Protein AF-A0ABD1ATC0-F1 (afdb_monomer)

Solvent-accessible surface area (backbone atoms only — not comparable to full-atom values): 6043 Å² total; per-residue (Å²): 57,42,29,44,78,81,60,47,74,64,57,34,48,49,56,44,53,55,50,51,61,48,35,73,78,39,76,89,62,85,71,67,52,65,43,65,41,78,88,55,76,70,47,37,23,30,31,89,44,76,73,50,38,70,49,72,60,46,34,25,44,65,42,92,65,52,48,76,47,32,22,38,87,87,78,63,46,80,48,56,77,76,33,74,18,27,37,32,42,34,45,83,80,82,44,73,49,76,44,98,41,62,24,21,40,48,127

Nearest PDB structures (foldseek):
  3g7s-assembly1_A  TM=8.043E-01  e=7.999E-04  Archaeoglobus fulgidus DSM 4304
  3ier-assembly1_A  TM=6.721E-01  e=1.995E-04  Photinus pyralis
  3g7s-assembly1_B  TM=7.369E-01  e=1.199E-03  Archaeoglobus fulgidus DSM 4304
  4gxr-assembly1_A  TM=7.838E-01  e=1.427E-03  Rhodopseudomonas palustris CGA009
  4fuq-assembly3_C  TM=7.772E-01  e=3.601E-03  Rhodopseudomonas palustris CGA009

Mean predicted aligned error: 6.6 Å

Secondary structure (DSSP, 8-state):
-EE-TTS-HHHHHHHHHHHHHHHHH-TT-----EEE-GGGTT-EEE--SHHHHT-TTEEEEEPTT-EEEEE-TTT-PBP-TT--EEEEEE-SSS-EEEEEEEEEE--

InterPro domains:
  IPR000873 AMP-dependent synthetase/ligase domain [PF00501] (17-93)

Structure (mmCIF, N/CA/C/O backbone):
data_AF-A0ABD1ATC0-F1
#
_entry.id   AF-A0ABD1ATC0-F1
#
loop_
_atom_site.group_PDB
_atom_site.id
_atom_site.type_symbol
_atom_site.label_atom_id
_atom_site.label_alt_id
_atom_site.label_comp_id
_atom_site.label_asym_id
_atom_site.label_entity_id
_atom_site.label_seq_id
_atom_site.pdbx_PDB_ins_code
_atom_site.Cartn_x
_atom_site.Cartn_y
_atom_site.Cartn_z
_atom_site.occupancy
_atom_site.B_iso_or_equiv
_atom_site.auth_seq_id
_atom_site.auth_comp_id
_atom_site.auth_asym_id
_atom_site.auth_atom_id
_atom_site.pdbx_PDB_model_num
ATOM 1 N N . MET A 1 1 ? -8.301 0.887 -2.651 1.00 74.75 1 MET A N 1
ATOM 2 C CA . MET A 1 1 ? -6.849 0.853 -2.340 1.00 74.75 1 MET A CA 1
ATOM 3 C C . MET A 1 1 ? -6.481 1.732 -1.138 1.00 74.75 1 MET A C 1
ATOM 5 O O . MET A 1 1 ? -7.219 2.663 -0.815 1.00 74.75 1 MET A O 1
ATOM 9 N N . LEU A 1 2 ? -5.349 1.457 -0.473 1.00 74.00 2 LEU A N 1
ATOM 10 C CA . LEU A 1 2 ? -4.815 2.294 0.618 1.00 74.00 2 LEU A CA 1
ATOM 11 C C . LEU A 1 2 ? -4.005 3.479 0.065 1.00 74.00 2 LEU A C 1
ATOM 13 O O . LEU A 1 2 ? -3.173 3.305 -0.827 1.00 74.00 2 LEU A O 1
ATOM 17 N N . TYR A 1 3 ? -4.226 4.681 0.597 1.00 77.75 3 TYR A N 1
ATOM 18 C CA . TYR A 1 3 ? -3.547 5.912 0.176 1.00 77.75 3 TYR A CA 1
ATOM 19 C C . TYR A 1 3 ? -2.986 6.678 1.378 1.00 77.75 3 TYR A C 1
ATOM 21 O O . TYR A 1 3 ? -3.665 6.803 2.399 1.00 77.75 3 TYR A O 1
ATOM 29 N N . ASP A 1 4 ? -1.778 7.227 1.241 1.00 73.75 4 ASP A N 1
ATOM 30 C CA . ASP A 1 4 ? -1.140 8.080 2.251 1.00 73.75 4 ASP A CA 1
ATOM 31 C C . ASP A 1 4 ? -1.342 9.573 1.907 1.00 73.75 4 ASP A C 1
ATOM 33 O O . ASP A 1 4 ? -0.663 10.101 1.022 1.00 73.75 4 ASP A O 1
ATOM 37 N N . PRO A 1 5 ? -2.248 10.290 2.602 1.00 68.69 5 PRO A N 1
ATOM 38 C CA . PRO A 1 5 ? -2.491 11.717 2.390 1.00 68.69 5 PRO A CA 1
ATOM 39 C C . PRO A 1 5 ? -1.310 12.617 2.783 1.00 68.69 5 PRO A C 1
ATOM 41 O O . PRO A 1 5 ? -1.300 13.787 2.410 1.00 68.69 5 PRO A O 1
ATOM 44 N N . GLY A 1 6 ? -0.327 12.109 3.535 1.00 64.12 6 GLY A N 1
ATOM 45 C CA . 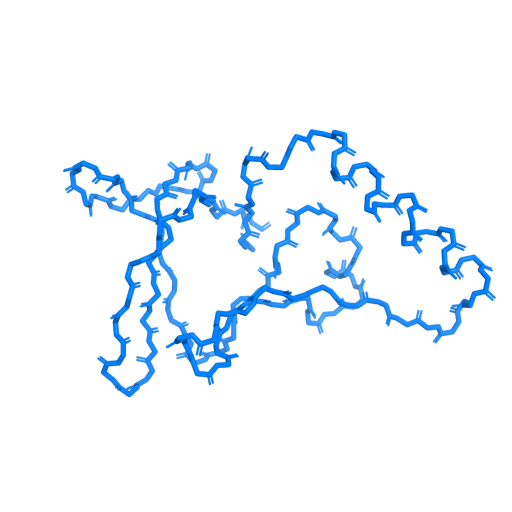GLY A 1 6 ? 0.893 12.833 3.890 1.00 64.12 6 GLY A CA 1
ATOM 46 C C . GLY A 1 6 ? 1.904 12.927 2.746 1.00 64.12 6 GLY A C 1
ATOM 47 O O . GLY A 1 6 ? 2.765 13.810 2.765 1.00 64.12 6 GLY A O 1
ATOM 48 N N . LYS A 1 7 ? 1.790 12.077 1.714 1.00 64.56 7 LYS A N 1
ATOM 49 C CA . LYS A 1 7 ? 2.574 12.232 0.486 1.00 64.56 7 LYS A CA 1
ATOM 50 C C . LYS A 1 7 ? 1.983 13.371 -0.341 1.00 64.56 7 LYS A C 1
ATOM 52 O O . LYS A 1 7 ? 0.934 13.238 -0.966 1.00 64.56 7 LYS A O 1
ATOM 57 N N . ASN A 1 8 ? 2.656 14.520 -0.305 1.00 60.19 8 ASN A N 1
ATOM 58 C CA . ASN A 1 8 ? 2.281 15.687 -1.099 1.00 60.19 8 ASN A CA 1
ATOM 59 C C . ASN A 1 8 ? 2.317 15.377 -2.615 1.00 60.19 8 ASN A C 1
ATOM 61 O O . ASN A 1 8 ? 2.913 14.395 -3.066 1.00 60.19 8 ASN A O 1
ATOM 65 N N . SER A 1 9 ? 1.696 16.246 -3.416 1.00 63.22 9 SER A N 1
ATOM 66 C CA . SER A 1 9 ? 1.648 16.099 -4.877 1.00 63.22 9 SER A CA 1
ATOM 67 C C . SER A 1 9 ? 3.036 16.010 -5.522 1.00 63.22 9 SER A C 1
ATOM 69 O O . SER A 1 9 ? 3.179 15.351 -6.545 1.00 63.22 9 SER A O 1
ATOM 71 N N . LEU A 1 10 ? 4.065 16.608 -4.909 1.00 69.81 10 LEU A N 1
ATOM 72 C CA . LEU A 1 10 ? 5.458 16.548 -5.364 1.00 69.81 10 LEU A CA 1
ATOM 73 C C . LEU A 1 10 ? 6.070 15.147 -5.219 1.00 69.81 10 LEU A C 1
ATOM 75 O O . LEU A 1 10 ? 6.685 14.667 -6.165 1.00 69.81 10 LEU A O 1
ATOM 79 N N . TRP A 1 11 ? 5.868 14.464 -4.089 1.00 68.88 11 TRP A N 1
ATOM 80 C CA . TRP A 1 11 ? 6.353 13.095 -3.873 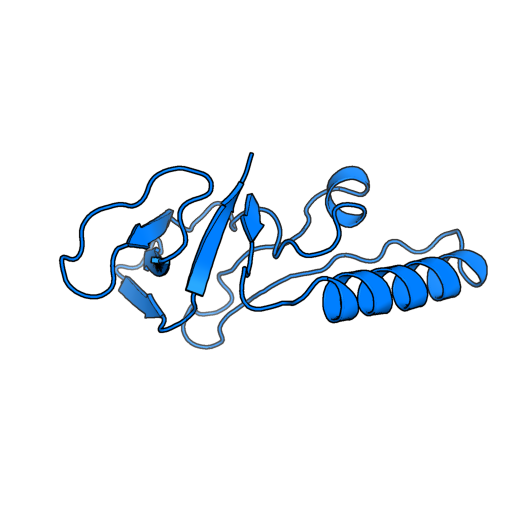1.00 68.88 11 TRP A CA 1
ATOM 81 C C . TRP A 1 11 ? 5.743 12.113 -4.869 1.00 68.88 11 TRP A C 1
ATOM 83 O O . TRP A 1 11 ? 6.454 11.300 -5.457 1.00 68.88 11 TRP A O 1
ATOM 93 N N . VAL A 1 12 ? 4.429 12.206 -5.086 1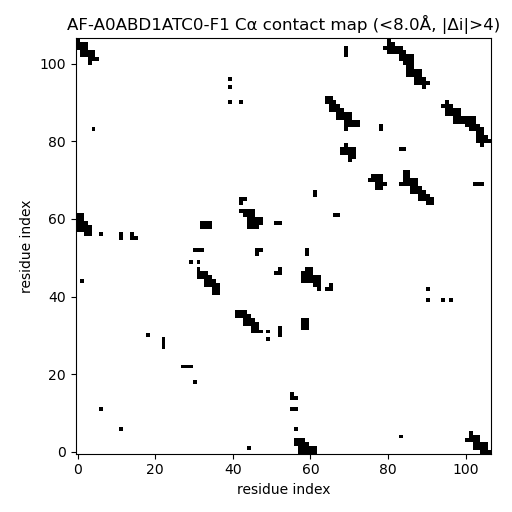.00 75.06 12 VAL A N 1
ATOM 94 C CA . VAL A 1 12 ? 3.724 11.353 -6.055 1.00 75.06 12 VAL A CA 1
ATOM 95 C C . VAL A 1 12 ? 4.234 11.619 -7.470 1.00 75.06 12 VAL A C 1
ATOM 97 O O . VAL A 1 12 ? 4.493 10.677 -8.218 1.00 75.06 12 VAL A O 1
ATOM 100 N N . ARG A 1 13 ? 4.437 12.895 -7.821 1.00 75.56 13 ARG A N 1
ATOM 101 C CA . ARG A 1 13 ? 4.952 13.301 -9.131 1.00 75.56 13 ARG A CA 1
ATOM 102 C C . ARG A 1 13 ? 6.373 12.794 -9.368 1.00 75.56 13 ARG A C 1
ATOM 104 O O . ARG A 1 13 ? 6.634 12.228 -10.419 1.00 75.56 13 ARG A O 1
ATOM 111 N N . HIS A 1 14 ? 7.244 12.897 -8.369 1.00 81.44 14 HIS A N 1
ATOM 112 C CA . HIS A 1 14 ? 8.612 12.399 -8.472 1.00 81.44 14 HIS A CA 1
ATOM 113 C C . HIS A 1 14 ? 8.664 10.871 -8.614 1.00 81.44 14 HIS A C 1
ATOM 115 O O . HIS A 1 14 ? 9.357 10.355 -9.486 1.00 81.44 14 HIS A O 1
ATOM 121 N N . CYS A 1 15 ? 7.882 10.127 -7.819 1.00 81.38 15 CYS A N 1
ATOM 122 C CA . CYS A 1 15 ? 7.780 8.672 -7.978 1.00 81.38 15 CYS A CA 1
ATOM 123 C C . CYS A 1 15 ? 7.272 8.283 -9.371 1.00 81.38 15 CYS A C 1
ATOM 125 O O . CYS A 1 15 ? 7.762 7.310 -9.946 1.00 81.38 15 CYS A O 1
ATOM 127 N N . LYS A 1 16 ? 6.316 9.040 -9.918 1.00 85.38 16 LYS A N 1
ATOM 128 C CA . LYS A 1 16 ? 5.826 8.843 -11.280 1.00 85.38 16 LYS A CA 1
ATOM 129 C C . LYS A 1 16 ? 6.940 9.053 -12.310 1.00 85.38 16 LYS A C 1
ATOM 131 O O . LYS A 1 16 ? 7.219 8.128 -13.062 1.00 85.38 16 LYS A O 1
ATOM 136 N N . GLU A 1 17 ? 7.605 10.206 -12.289 1.00 89.12 17 GLU A N 1
ATOM 137 C CA . GLU A 1 17 ? 8.684 10.559 -13.228 1.00 89.12 17 GLU A CA 1
ATOM 138 C C . GLU A 1 17 ? 9.817 9.522 -13.222 1.00 89.12 17 GLU A C 1
ATOM 140 O O . GLU A 1 17 ? 10.272 9.083 -14.276 1.00 89.12 17 GLU A O 1
ATOM 145 N N . VAL A 1 18 ? 10.233 9.068 -12.034 1.00 89.81 18 VAL A N 1
ATOM 146 C CA . VAL A 1 18 ? 11.266 8.030 -11.890 1.00 89.81 18 VAL A CA 1
ATOM 147 C C . VAL A 1 18 ? 10.802 6.687 -12.460 1.00 89.81 18 VAL A C 1
ATOM 149 O O . VAL A 1 18 ? 11.574 6.008 -13.136 1.00 89.81 18 VAL A O 1
ATOM 152 N N . THR A 1 19 ? 9.549 6.299 -12.207 1.00 88.56 19 THR A N 1
ATOM 153 C CA . THR A 1 19 ? 8.990 5.038 -12.721 1.00 88.56 19 THR A CA 1
ATOM 154 C C . THR A 1 19 ? 8.891 5.075 -14.244 1.00 88.56 19 THR A C 1
ATOM 156 O O . THR A 1 19 ? 9.346 4.148 -14.908 1.00 88.56 19 THR A O 1
ATOM 159 N N . GLU A 1 20 ? 8.332 6.148 -14.807 1.00 90.38 20 GLU A N 1
ATOM 160 C CA . GLU A 1 20 ? 8.174 6.316 -16.255 1.00 90.38 20 GLU A CA 1
ATOM 161 C C . GLU A 1 20 ? 9.535 6.328 -16.961 1.00 90.38 20 GLU A C 1
ATOM 163 O O . GLU A 1 20 ? 9.741 5.543 -17.885 1.00 90.38 20 GLU A O 1
ATOM 168 N N . GLY A 1 21 ? 10.512 7.089 -16.456 1.00 93.06 21 GLY A N 1
ATOM 169 C CA . GLY A 1 21 ? 11.861 7.119 -17.031 1.00 93.06 21 GLY A CA 1
ATOM 170 C C . GLY A 1 21 ? 12.611 5.780 -16.951 1.00 93.06 21 GLY A C 1
ATOM 171 O O . GLY A 1 21 ? 13.476 5.498 -17.783 1.00 93.06 21 GLY A O 1
ATOM 172 N N . PHE A 1 22 ? 12.297 4.925 -15.970 1.00 93.00 22 PHE A N 1
ATOM 173 C CA . PHE A 1 22 ? 12.837 3.563 -15.920 1.00 93.00 22 PHE A CA 1
ATOM 174 C C . PHE A 1 22 ? 12.177 2.656 -16.965 1.00 93.00 22 PHE A C 1
ATOM 176 O O . PHE A 1 22 ? 12.871 1.923 -17.669 1.00 93.00 22 PHE A O 1
ATOM 183 N N . LEU A 1 23 ? 10.850 2.720 -17.088 1.00 91.56 23 LEU A N 1
ATOM 184 C CA . LEU A 1 23 ? 10.090 1.921 -18.051 1.00 91.56 23 LEU A CA 1
ATOM 185 C C . LEU A 1 23 ? 10.400 2.305 -19.505 1.00 91.56 23 LEU A C 1
ATOM 187 O O . LEU A 1 23 ? 10.401 1.432 -20.366 1.00 91.56 23 LEU A O 1
ATOM 191 N N . GLU A 1 24 ? 10.743 3.567 -19.778 1.00 93.44 24 GLU A N 1
ATOM 192 C CA . GLU A 1 24 ? 11.244 4.001 -21.091 1.00 93.44 24 GLU A CA 1
ATOM 193 C C . GLU A 1 24 ? 12.534 3.274 -21.494 1.00 93.44 24 GLU A C 1
ATOM 195 O O . GLU A 1 24 ? 12.712 2.913 -22.656 1.00 93.44 24 GLU A O 1
ATOM 200 N N . LYS A 1 25 ? 13.434 3.026 -20.535 1.00 95.94 25 LYS A N 1
ATOM 201 C CA . LYS A 1 25 ? 14.693 2.301 -20.778 1.00 95.94 25 LYS A CA 1
ATOM 202 C C . LYS A 1 25 ? 14.500 0.787 -20.823 1.00 95.94 25 LYS A C 1
ATOM 204 O O . LYS A 1 25 ? 15.246 0.102 -21.518 1.00 95.94 25 LYS A O 1
ATOM 209 N N . TYR A 1 26 ? 13.520 0.271 -20.083 1.00 94.50 26 TYR A N 1
ATOM 210 C CA . TYR A 1 26 ? 13.261 -1.160 -19.928 1.00 94.50 26 TYR A CA 1
ATOM 211 C C . TYR A 1 26 ? 11.771 -1.478 -20.149 1.00 94.50 26 TYR A C 1
ATOM 213 O O . TYR A 1 26 ? 11.050 -1.771 -19.192 1.00 94.50 26 TYR A O 1
ATOM 221 N N . PRO A 1 27 ? 11.294 -1.462 -21.407 1.00 89.50 27 PRO A N 1
ATOM 222 C CA . PRO A 1 27 ? 9.862 -1.530 -21.721 1.00 89.50 27 PRO A CA 1
ATOM 223 C C . PRO A 1 27 ? 9.206 -2.882 -21.408 1.00 89.50 27 PRO A C 1
ATOM 225 O O . PRO A 1 27 ? 7.983 -2.978 -21.358 1.00 89.50 27 PRO A O 1
ATOM 228 N N . THR A 1 28 ? 9.997 -3.935 -21.195 1.00 92.75 28 THR A N 1
ATOM 229 C CA . THR A 1 28 ? 9.509 -5.280 -20.850 1.00 92.75 28 THR 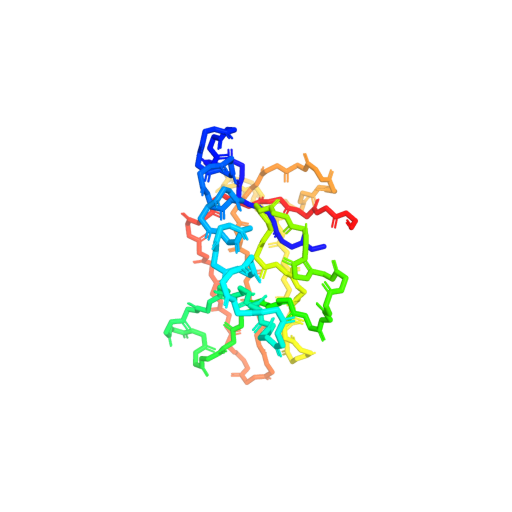A CA 1
ATOM 230 C C . THR A 1 28 ? 9.388 -5.513 -19.344 1.00 92.75 28 THR A C 1
ATOM 232 O O . THR A 1 28 ? 8.976 -6.593 -18.930 1.00 92.75 28 THR A O 1
ATOM 235 N N . VAL A 1 29 ? 9.794 -4.550 -18.511 1.00 91.75 29 VAL A N 1
ATOM 236 C CA . VAL A 1 29 ? 9.746 -4.671 -17.049 1.00 91.75 29 VAL A CA 1
ATOM 237 C C . VAL A 1 29 ? 8.423 -4.124 -16.522 1.00 91.75 29 VAL A C 1
ATOM 239 O O . VAL A 1 29 ? 7.897 -3.127 -17.010 1.00 91.75 29 VAL A O 1
ATOM 242 N N . HIS A 1 30 ? 7.908 -4.754 -15.470 1.00 87.62 30 HIS A N 1
ATOM 243 C CA . HIS A 1 30 ? 6.798 -4.232 -14.684 1.00 87.62 30 HIS A CA 1
ATOM 244 C C . HIS A 1 30 ? 7.294 -3.850 -13.292 1.00 87.62 30 HIS A C 1
ATOM 246 O O . HIS A 1 30 ? 7.994 -4.621 -12.638 1.00 87.62 30 HIS A O 1
ATOM 252 N N . ILE A 1 31 ? 6.934 -2.648 -12.845 1.00 88.06 31 ILE A N 1
ATOM 253 C CA . ILE A 1 31 ? 7.250 -2.151 -11.506 1.00 88.06 31 ILE A CA 1
ATOM 254 C C . ILE A 1 31 ? 5.976 -2.227 -10.675 1.00 88.06 31 ILE A C 1
ATOM 256 O O . ILE A 1 31 ? 4.969 -1.633 -11.055 1.00 88.06 31 ILE A O 1
ATOM 260 N N . PHE A 1 32 ? 6.047 -2.918 -9.539 1.00 86.62 32 PHE A N 1
ATOM 261 C CA . PHE A 1 32 ? 4.973 -3.016 -8.554 1.00 86.62 32 PHE A CA 1
ATOM 262 C C . PHE A 1 32 ? 5.431 -2.384 -7.242 1.00 86.62 32 PHE A C 1
ATOM 264 O O . PHE A 1 32 ? 6.544 -2.633 -6.778 1.00 86.62 32 PHE A O 1
ATOM 271 N N . GLN A 1 33 ? 4.579 -1.547 -6.654 1.00 83.75 33 GLN A N 1
ATOM 272 C CA . GLN A 1 33 ? 4.824 -0.958 -5.342 1.00 83.75 33 GLN A CA 1
ATOM 273 C C . GLN A 1 33 ? 4.037 -1.732 -4.293 1.00 83.75 33 GLN A C 1
ATOM 275 O O . GLN A 1 33 ? 2.894 -2.124 -4.527 1.00 83.75 33 GLN A O 1
ATOM 280 N N . GLY A 1 34 ? 4.656 -1.925 -3.134 1.00 84.44 34 GLY A N 1
ATOM 281 C CA . GLY A 1 34 ? 4.009 -2.513 -1.978 1.00 84.44 34 GLY A CA 1
ATOM 282 C C . GLY A 1 34 ? 4.432 -1.811 -0.700 1.00 84.44 34 GLY A C 1
ATOM 283 O O . GLY A 1 34 ? 5.556 -1.321 -0.578 1.00 84.44 34 GLY A O 1
ATOM 284 N N . TYR A 1 35 ? 3.509 -1.753 0.248 1.00 81.25 35 TYR A N 1
ATOM 285 C CA . TYR A 1 35 ? 3.740 -1.286 1.600 1.00 81.25 35 TYR A CA 1
ATOM 286 C C . TYR A 1 35 ? 3.491 -2.428 2.572 1.00 81.25 35 TYR A C 1
ATOM 288 O O . TYR A 1 35 ? 2.364 -2.894 2.724 1.00 81.25 35 TYR A O 1
ATOM 296 N N . VAL A 1 36 ? 4.549 -2.856 3.247 1.00 81.62 36 VAL A N 1
ATOM 297 C CA . VAL A 1 36 ? 4.522 -3.969 4.193 1.00 81.62 36 VAL A CA 1
ATOM 298 C C . VAL A 1 36 ? 5.179 -3.515 5.484 1.00 81.62 36 VAL A C 1
ATOM 300 O O . VAL A 1 36 ? 6.131 -2.732 5.469 1.00 81.62 36 VAL A O 1
ATOM 303 N N . LEU A 1 37 ? 4.664 -4.004 6.607 1.00 75.38 37 LEU A N 1
ATOM 304 C CA . LEU A 1 37 ? 5.215 -3.727 7.924 1.00 75.38 37 LEU A CA 1
ATOM 305 C C . LEU A 1 37 ? 5.919 -4.991 8.412 1.00 75.38 37 LEU A C 1
ATOM 307 O O . LEU A 1 37 ? 5.412 -6.104 8.268 1.00 75.38 37 LEU A O 1
ATOM 311 N N . THR A 1 38 ? 7.112 -4.844 8.979 1.00 76.50 38 THR A N 1
ATOM 312 C CA . THR A 1 38 ? 7.832 -6.002 9.524 1.00 76.50 38 THR A CA 1
ATOM 313 C C . THR A 1 38 ? 7.021 -6.644 10.639 1.00 76.50 38 THR A C 1
ATOM 315 O O . THR A 1 38 ? 6.958 -7.866 10.750 1.00 76.50 38 THR A O 1
ATOM 318 N N . GLU A 1 39 ? 6.319 -5.831 11.425 1.00 73.38 39 GLU A N 1
ATOM 319 C CA . GLU A 1 39 ? 5.564 -6.337 12.557 1.00 73.38 39 GLU A CA 1
ATOM 320 C C . GLU A 1 39 ? 4.287 -7.059 12.153 1.00 73.38 39 GLU A C 1
ATOM 322 O O . GLU A 1 39 ? 3.782 -7.810 12.978 1.00 73.38 39 GLU A O 1
ATOM 327 N N . SER A 1 40 ? 3.757 -6.858 10.941 1.00 66.81 40 SER A N 1
ATOM 328 C CA . SER A 1 40 ? 2.626 -7.630 10.398 1.00 66.81 40 SER A CA 1
ATOM 329 C C . SER A 1 40 ? 3.077 -8.929 9.725 1.00 66.81 40 SER A C 1
ATOM 331 O O . SER A 1 40 ? 2.300 -9.544 8.997 1.00 66.81 40 SER A O 1
ATOM 333 N N . ASN A 1 41 ? 4.321 -9.356 9.970 1.00 72.62 41 ASN A N 1
ATOM 334 C CA . ASN A 1 41 ? 4.862 -10.636 9.525 1.00 72.62 41 ASN A CA 1
ATOM 335 C C . ASN A 1 41 ? 4.804 -10.819 7.995 1.00 72.62 41 ASN A C 1
ATOM 337 O O . ASN A 1 41 ? 4.563 -11.920 7.504 1.00 72.62 41 ASN A O 1
ATOM 341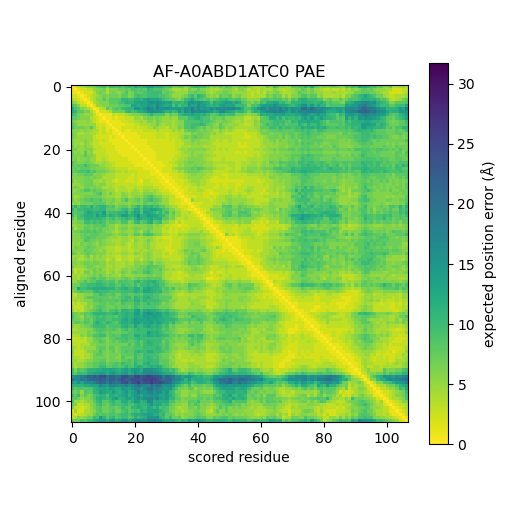 N N . GLY A 1 42 ? 5.001 -9.725 7.250 1.00 69.88 42 GLY A N 1
ATOM 342 C CA . GLY A 1 42 ? 4.921 -9.706 5.786 1.00 69.88 42 GLY A CA 1
ATOM 343 C C . GLY A 1 42 ? 3.562 -9.274 5.226 1.00 69.88 42 GLY A C 1
ATOM 344 O O . GLY A 1 42 ? 3.435 -9.104 4.018 1.00 69.88 42 GLY A O 1
ATOM 345 N N . GLY A 1 43 ? 2.558 -9.047 6.075 1.00 76.19 43 GLY A N 1
ATOM 346 C CA . GLY A 1 43 ? 1.251 -8.565 5.643 1.00 76.19 43 GLY A CA 1
ATOM 347 C C . GLY A 1 43 ? 1.251 -7.074 5.281 1.00 76.19 43 GLY A C 1
ATOM 348 O O . GLY A 1 43 ? 1.774 -6.247 6.031 1.00 76.19 43 GLY A O 1
ATOM 349 N N . GLY A 1 44 ? 0.617 -6.697 4.174 1.00 82.88 44 GLY A N 1
ATOM 350 C CA . GLY A 1 44 ? 0.550 -5.297 3.771 1.00 82.88 44 GLY A CA 1
ATOM 351 C C . GLY A 1 44 ? -0.421 -5.031 2.632 1.00 82.88 44 GLY A C 1
ATOM 352 O O . GLY A 1 44 ? -1.492 -5.632 2.559 1.00 82.88 44 GLY A O 1
ATOM 353 N N . ALA A 1 45 ? -0.045 -4.101 1.762 1.00 85.12 45 ALA A N 1
ATOM 354 C CA . ALA A 1 45 ? -0.734 -3.835 0.512 1.00 85.12 45 ALA A CA 1
ATOM 355 C C . ALA A 1 45 ? 0.254 -3.788 -0.655 1.00 85.12 45 ALA A C 1
ATOM 357 O O . ALA A 1 45 ? 1.402 -3.382 -0.469 1.00 85.12 45 ALA A O 1
ATOM 358 N N . SER A 1 46 ? -0.185 -4.200 -1.839 1.00 85.69 46 SER A N 1
ATOM 359 C CA . SER A 1 46 ? 0.601 -4.191 -3.071 1.00 85.69 46 SER A CA 1
ATOM 360 C C . SER A 1 46 ? -0.256 -3.894 -4.292 1.00 85.69 46 SER A C 1
ATOM 362 O O . SER A 1 46 ? -1.469 -4.091 -4.293 1.00 85.69 46 SER A O 1
ATOM 364 N N . ALA A 1 47 ? 0.371 -3.384 -5.349 1.00 86.19 47 ALA A N 1
ATOM 365 C CA . ALA A 1 47 ? -0.225 -3.440 -6.676 1.00 86.19 47 ALA A CA 1
ATOM 366 C C . ALA A 1 47 ? -0.188 -4.891 -7.182 1.00 86.19 47 ALA A C 1
ATOM 368 O O . ALA A 1 47 ? 0.893 -5.474 -7.258 1.00 86.19 47 ALA A O 1
ATOM 369 N N . ASP A 1 48 ? -1.345 -5.437 -7.560 1.00 83.81 48 ASP A N 1
ATOM 370 C CA . ASP A 1 48 ? -1.480 -6.846 -7.966 1.00 83.81 48 ASP A CA 1
ATOM 371 C C . ASP A 1 48 ? -1.641 -7.015 -9.492 1.00 83.81 48 ASP A C 1
ATOM 373 O O . ASP A 1 48 ? -1.633 -8.129 -10.011 1.00 83.81 48 ASP A O 1
ATOM 377 N N . SER A 1 49 ? -1.765 -5.906 -10.229 1.00 85.25 49 SER A N 1
ATOM 378 C CA . SER A 1 49 ? -1.911 -5.869 -11.688 1.00 85.25 49 SER A CA 1
ATOM 379 C C . SER A 1 49 ? -1.092 -4.736 -12.310 1.00 85.25 49 SER A C 1
ATOM 381 O O . SER A 1 49 ? -0.705 -3.782 -11.628 1.00 85.25 49 SER A O 1
ATOM 383 N N . VAL A 1 50 ? -0.809 -4.831 -13.613 1.00 84.06 50 VAL A N 1
ATOM 384 C CA . VAL A 1 50 ? -0.107 -3.766 -14.352 1.00 84.06 50 VAL A CA 1
ATOM 385 C C . VAL A 1 50 ? -0.953 -2.492 -14.384 1.00 84.06 50 VAL A C 1
ATOM 387 O O . VAL A 1 50 ? -0.408 -1.391 -14.307 1.00 84.06 50 VAL A O 1
ATOM 390 N N . GLU A 1 51 ? -2.282 -2.610 -14.457 1.00 84.69 51 GLU A N 1
ATOM 391 C CA . GLU A 1 51 ? -3.178 -1.462 -14.326 1.00 84.69 51 GLU A CA 1
ATOM 392 C C . GLU A 1 51 ? -3.068 -0.791 -12.952 1.00 84.69 51 GLU A C 1
ATOM 394 O O . GLU A 1 51 ? -2.956 0.436 -12.882 1.00 84.69 51 GLU A O 1
ATOM 399 N N . ASP A 1 52 ? -3.044 -1.567 -11.866 1.00 81.12 52 ASP A N 1
ATOM 400 C CA . ASP A 1 52 ? -2.896 -1.028 -10.509 1.00 81.12 52 ASP A CA 1
ATOM 401 C C . ASP A 1 52 ? -1.521 -0.405 -10.288 1.00 81.12 52 ASP A C 1
ATOM 403 O O . ASP A 1 52 ? -1.398 0.607 -9.599 1.00 81.12 52 ASP A O 1
ATOM 407 N N . SER A 1 53 ? -0.483 -0.955 -10.918 1.00 81.19 53 SER A N 1
ATOM 408 C CA . SER A 1 53 ? 0.883 -0.452 -10.789 1.00 81.19 53 SER A CA 1
ATOM 409 C C . SER A 1 53 ? 1.075 0.947 -11.394 1.00 81.19 53 SER A C 1
ATOM 411 O O . SER A 1 53 ? 1.993 1.677 -11.015 1.00 81.19 53 SER A O 1
ATOM 413 N N . ARG A 1 54 ? 0.157 1.369 -12.276 1.00 83.12 54 ARG A N 1
ATOM 414 C CA . ARG A 1 54 ? 0.103 2.722 -12.857 1.00 83.12 54 ARG A CA 1
ATOM 415 C C . ARG A 1 54 ? -0.665 3.727 -11.996 1.00 83.12 54 ARG A C 1
ATOM 417 O O . ARG A 1 54 ? -0.733 4.908 -12.341 1.00 83.12 54 ARG A O 1
ATOM 424 N N . ARG A 1 55 ? -1.247 3.298 -10.873 1.00 81.81 55 ARG A N 1
ATOM 425 C CA . ARG A 1 55 ? -1.920 4.183 -9.917 1.00 81.81 55 ARG A CA 1
ATOM 426 C C . ARG A 1 55 ? -0.881 4.738 -8.943 1.00 81.81 55 ARG A C 1
ATOM 428 O O . ARG A 1 55 ? -0.553 4.141 -7.925 1.00 81.81 55 ARG A O 1
ATOM 435 N N . TYR A 1 56 ? -0.320 5.895 -9.273 1.00 81.56 56 TYR A N 1
ATOM 436 C CA . TYR A 1 56 ? 0.724 6.509 -8.452 1.00 81.56 56 TYR A CA 1
ATOM 437 C C . TYR A 1 56 ? 0.172 7.069 -7.135 1.00 81.56 56 TYR A C 1
ATOM 439 O O . TYR A 1 56 ? -0.895 7.678 -7.097 1.00 81.56 56 TYR A O 1
ATOM 447 N N . GLY A 1 57 ? 0.939 6.905 -6.054 1.00 77.06 57 GLY A N 1
ATOM 448 C CA . GLY A 1 57 ? 0.604 7.443 -4.730 1.00 77.06 57 GLY A CA 1
ATOM 449 C C . GLY A 1 57 ? -0.247 6.521 -3.854 1.00 77.06 57 GLY A C 1
ATOM 450 O O . GLY A 1 57 ? -0.467 6.841 -2.688 1.00 77.06 57 GLY A O 1
ATOM 451 N N . THR A 1 58 ? -0.678 5.364 -4.361 1.00 79.25 58 THR A N 1
ATOM 452 C CA . THR A 1 58 ? -1.324 4.327 -3.548 1.00 79.25 58 THR A CA 1
ATOM 453 C C . THR A 1 58 ? -0.333 3.250 -3.096 1.00 79.25 58 THR A C 1
ATOM 455 O O . THR A 1 58 ? 0.644 2.954 -3.775 1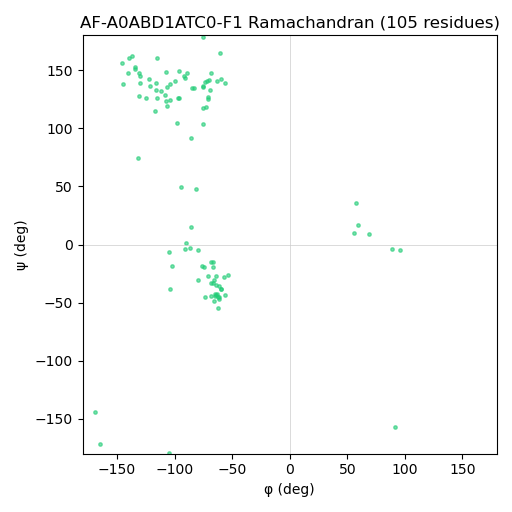.00 79.25 58 THR A O 1
ATOM 458 N N . ALA A 1 59 ? -0.596 2.666 -1.926 1.00 79.50 59 ALA A N 1
ATOM 459 C CA . ALA A 1 59 ? 0.059 1.455 -1.439 1.00 79.50 59 ALA A CA 1
ATOM 460 C C . ALA A 1 59 ? -0.519 0.165 -2.057 1.00 79.50 59 ALA A C 1
ATOM 462 O O . ALA A 1 59 ? -0.000 -0.912 -1.789 1.00 79.50 59 ALA A O 1
ATOM 463 N N . GLY A 1 60 ? -1.582 0.268 -2.862 1.00 84.12 60 GLY A N 1
ATOM 464 C CA . GLY A 1 60 ? -2.219 -0.851 -3.546 1.00 84.12 60 GLY A CA 1
ATOM 465 C C . GLY A 1 60 ? -3.363 -1.507 -2.769 1.00 84.12 60 GLY A C 1
ATOM 466 O O . GLY A 1 60 ? -4.028 -0.886 -1.922 1.00 84.12 60 GLY A O 1
ATOM 467 N N . THR A 1 61 ? -3.622 -2.760 -3.125 1.00 85.81 61 THR A N 1
ATOM 468 C CA . THR A 1 61 ? -4.658 -3.635 -2.576 1.00 85.81 61 THR A CA 1
ATOM 469 C C . THR A 1 61 ? -4.097 -4.430 -1.409 1.00 85.81 61 THR A C 1
ATOM 471 O O . THR A 1 61 ? -2.927 -4.789 -1.384 1.00 85.81 61 THR A O 1
ATOM 474 N N . LEU A 1 62 ? -4.926 -4.653 -0.397 1.00 84.81 62 LEU A N 1
ATOM 475 C CA . LEU A 1 62 ? -4.534 -5.368 0.807 1.00 84.81 62 LEU A CA 1
ATOM 476 C C . LEU A 1 62 ? -4.318 -6.862 0.506 1.00 84.81 62 LEU A C 1
ATOM 478 O O . LEU A 1 62 ? -5.108 -7.452 -0.227 1.00 84.81 62 LEU A O 1
ATOM 482 N N . THR A 1 63 ? -3.304 -7.484 1.112 1.00 82.38 63 THR A N 1
ATOM 483 C CA . THR A 1 63 ? -3.109 -8.940 1.028 1.00 82.38 63 THR A CA 1
ATOM 484 C C . THR A 1 63 ? -4.368 -9.679 1.508 1.00 82.38 63 THR A C 1
ATOM 486 O O . THR A 1 63 ? -4.953 -9.286 2.516 1.00 82.38 63 THR A O 1
ATOM 489 N N . ALA A 1 64 ? -4.761 -10.755 0.812 1.00 76.19 64 ALA A N 1
ATOM 490 C CA . ALA A 1 64 ? -6.049 -11.450 0.983 1.00 76.19 64 ALA A CA 1
ATOM 491 C C . ALA A 1 64 ? -6.378 -11.892 2.425 1.00 76.19 64 ALA A C 1
ATOM 493 O O . ALA A 1 64 ? -7.545 -11.981 2.795 1.00 76.19 64 ALA A O 1
ATOM 494 N N . ASP A 1 65 ? -5.351 -12.121 3.240 1.00 80.38 65 ASP A N 1
ATOM 495 C CA . ASP A 1 65 ? -5.469 -12.602 4.617 1.00 80.38 65 ASP A CA 1
ATOM 496 C C . ASP A 1 65 ? -5.584 -11.481 5.664 1.00 80.38 65 ASP A C 1
ATOM 498 O O . ASP A 1 65 ? -5.638 -11.741 6.869 1.00 80.38 65 ASP A O 1
ATOM 502 N N . LEU A 1 66 ? -5.591 -10.220 5.235 1.00 81.44 66 LEU A N 1
ATOM 503 C CA . LEU A 1 66 ? -5.670 -9.074 6.127 1.00 81.44 66 LEU A CA 1
ATOM 504 C C . LEU A 1 66 ? -7.040 -8.402 6.068 1.00 81.44 66 LEU A C 1
ATOM 506 O O . LEU A 1 66 ? -7.682 -8.293 5.030 1.00 81.44 66 LEU A O 1
ATOM 510 N N . GLU A 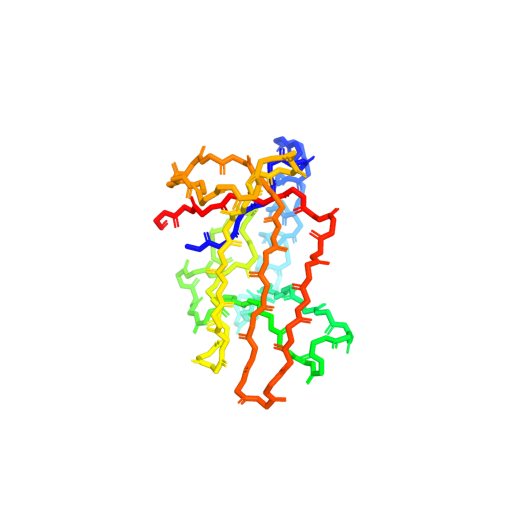1 67 ? -7.443 -7.844 7.201 1.00 86.31 67 GLU A N 1
ATOM 511 C CA . GLU A 1 67 ? -8.491 -6.839 7.296 1.00 86.31 67 GLU A CA 1
ATOM 512 C C . GLU A 1 67 ? -7.839 -5.494 7.631 1.00 86.31 67 GLU A C 1
ATOM 514 O O . GLU A 1 67 ? -7.091 -5.378 8.608 1.00 86.31 67 GLU A O 1
ATOM 519 N N . ALA A 1 68 ? -8.156 -4.458 6.854 1.00 84.81 68 ALA A N 1
ATOM 520 C CA . ALA A 1 68 ? -7.739 -3.091 7.136 1.00 84.81 68 ALA A CA 1
ATOM 521 C C . ALA A 1 68 ? -8.949 -2.202 7.401 1.00 84.81 68 ALA A C 1
ATOM 523 O O . ALA A 1 68 ? -9.952 -2.270 6.690 1.00 84.81 68 ALA A O 1
ATOM 524 N N . ARG A 1 69 ? -8.846 -1.319 8.396 1.00 87.69 69 ARG A N 1
ATOM 525 C CA . ARG A 1 69 ? -9.784 -0.200 8.559 1.00 87.69 69 ARG A CA 1
ATOM 526 C C . ARG A 1 69 ? -9.032 1.081 8.848 1.00 87.69 69 ARG A C 1
ATOM 528 O O . ARG A 1 69 ? -7.956 1.071 9.441 1.00 87.69 69 ARG A O 1
ATOM 535 N N . ILE A 1 70 ? -9.644 2.192 8.471 1.00 89.06 70 ILE A N 1
ATOM 536 C CA . ILE A 1 70 ? -9.192 3.518 8.868 1.00 89.06 70 ILE A CA 1
ATOM 537 C C . ILE A 1 70 ? -10.012 3.932 10.086 1.00 89.06 70 ILE A C 1
ATOM 539 O O . ILE A 1 70 ? -11.243 3.875 10.056 1.00 89.06 70 ILE A O 1
ATOM 543 N N . VAL A 1 71 ? -9.337 4.300 11.172 1.00 89.88 71 VAL A N 1
ATOM 544 C CA . VAL A 1 71 ? -9.979 4.694 12.432 1.00 89.88 71 VAL A CA 1
ATOM 545 C C . VAL A 1 71 ? -9.570 6.100 12.840 1.00 89.88 71 VAL A C 1
ATOM 547 O O . VAL A 1 71 ? -8.415 6.499 12.679 1.00 89.88 71 VAL A O 1
ATOM 550 N N . ASP A 1 72 ? -10.504 6.860 13.402 1.00 89.44 72 ASP A N 1
ATOM 551 C CA . ASP A 1 72 ? -10.176 8.135 14.024 1.00 89.44 72 ASP A CA 1
ATOM 552 C C . ASP A 1 72 ? -9.243 7.923 15.226 1.00 89.44 72 ASP A C 1
ATOM 554 O O . ASP A 1 72 ? -9.387 6.987 16.017 1.00 89.44 72 ASP A O 1
ATOM 558 N N . SER A 1 73 ? -8.276 8.824 15.369 1.00 81.06 73 SER A N 1
ATOM 559 C CA . SER A 1 73 ? -7.199 8.689 16.351 1.00 81.06 73 SER A CA 1
ATOM 560 C C . SER A 1 73 ? -7.654 8.878 17.790 1.00 81.06 73 SER A C 1
ATOM 562 O O . SER A 1 73 ? -7.004 8.340 18.687 1.00 81.06 73 SER A O 1
ATOM 564 N N . ASN A 1 74 ? -8.721 9.652 17.990 1.00 85.06 74 ASN A N 1
ATOM 565 C CA . ASN A 1 74 ? -9.168 10.115 19.300 1.00 85.06 74 ASN A CA 1
ATOM 566 C C . ASN A 1 74 ? -10.399 9.335 19.772 1.00 85.06 74 ASN A C 1
ATOM 568 O O . ASN A 1 74 ? -10.518 8.999 20.944 1.00 85.06 74 ASN A O 1
ATOM 572 N N . THR A 1 75 ? -11.305 9.026 18.848 1.00 88.06 75 THR A N 1
ATOM 573 C CA . THR A 1 75 ? -12.596 8.385 19.121 1.00 88.06 75 THR A CA 1
ATOM 574 C C . THR A 1 75 ? -12.612 6.898 18.782 1.00 88.06 75 THR A C 1
ATOM 576 O O . THR A 1 75 ? -13.504 6.184 19.232 1.00 88.06 75 THR A O 1
ATOM 579 N N . GLY A 1 76 ? -11.666 6.414 17.967 1.00 84.62 76 GLY A N 1
ATOM 580 C CA . GLY A 1 76 ? -11.643 5.029 17.489 1.00 84.62 76 GLY A CA 1
ATOM 581 C C . GLY A 1 76 ? -12.773 4.671 16.516 1.00 84.62 76 GLY A C 1
ATOM 582 O O . GLY A 1 76 ? -12.933 3.495 16.192 1.00 84.62 76 GLY A O 1
ATOM 583 N N . ARG A 1 77 ? -13.559 5.653 16.050 1.00 90.94 77 ARG A N 1
ATOM 584 C CA . ARG A 1 77 ? -14.641 5.441 15.078 1.00 90.94 77 ARG A CA 1
ATOM 585 C C . ARG A 1 77 ? -14.085 5.070 13.708 1.00 90.94 77 ARG A C 1
ATOM 587 O O . ARG A 1 77 ? -13.020 5.547 13.324 1.00 90.94 77 ARG A O 1
ATOM 594 N N . PHE A 1 78 ? -14.820 4.247 12.963 1.00 89.06 78 PHE A N 1
ATOM 595 C CA . PHE A 1 78 ? -14.466 3.927 11.581 1.00 89.06 78 PHE A CA 1
ATOM 596 C C . PHE A 1 78 ? -14.662 5.146 10.681 1.00 89.06 78 PHE A C 1
ATOM 598 O O . PHE A 1 78 ? -15.698 5.808 10.739 1.00 89.06 78 PHE A O 1
ATOM 605 N N . MET A 1 79 ? -13.654 5.419 9.860 1.00 90.12 79 MET A N 1
ATOM 606 C CA . MET A 1 79 ? -13.659 6.500 8.883 1.00 90.12 79 MET A CA 1
ATOM 607 C C . MET A 1 79 ? -14.235 6.003 7.554 1.00 90.12 79 MET A C 1
ATOM 609 O O . MET A 1 79 ? -14.073 4.836 7.190 1.00 90.12 79 MET A O 1
ATOM 613 N N . GLY A 1 80 ? -14.905 6.897 6.826 1.00 86.44 80 GLY A N 1
ATOM 614 C CA . GLY A 1 80 ? -15.412 6.613 5.483 1.00 86.44 80 GLY A CA 1
ATOM 615 C C . GLY A 1 80 ? -14.320 6.602 4.406 1.00 86.44 80 GLY A C 1
ATOM 616 O O . GLY A 1 80 ? -13.147 6.882 4.655 1.00 86.44 80 GLY A O 1
ATOM 617 N N . ILE A 1 81 ? -14.722 6.315 3.168 1.00 84.44 81 ILE A N 1
ATOM 618 C CA . ILE A 1 81 ? -13.860 6.460 1.984 1.00 84.44 81 ILE A CA 1
ATOM 619 C C . ILE A 1 81 ? -13.418 7.928 1.861 1.00 84.44 81 ILE A C 1
ATOM 621 O O . ILE A 1 81 ? -14.199 8.835 2.146 1.00 84.44 81 ILE A O 1
ATOM 625 N N . ASN A 1 82 ? -12.171 8.163 1.446 1.00 83.81 82 ASN A N 1
ATOM 626 C CA . ASN A 1 82 ? -11.532 9.484 1.349 1.00 83.81 82 ASN A CA 1
ATOM 627 C C . ASN A 1 82 ? -11.444 10.264 2.669 1.00 83.81 82 ASN A C 1
ATOM 629 O O . ASN A 1 82 ? -11.218 11.472 2.658 1.00 83.81 82 ASN A O 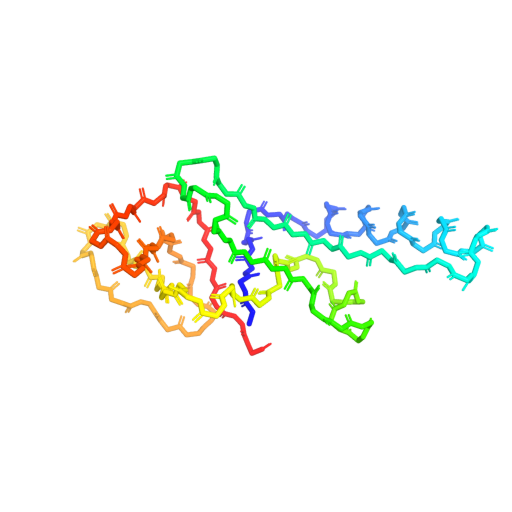1
ATOM 633 N N . GLN A 1 83 ? -11.615 9.596 3.811 1.00 86.31 83 GLN A N 1
ATOM 634 C CA . GLN A 1 83 ? -11.429 10.221 5.112 1.00 86.31 83 GLN A CA 1
ATOM 635 C C . GLN A 1 83 ? -10.124 9.729 5.749 1.00 86.31 83 GLN A C 1
ATOM 637 O O . GLN A 1 83 ? -9.976 8.528 5.993 1.00 86.31 83 GLN A O 1
ATOM 642 N N . PRO A 1 84 ? -9.164 10.629 6.023 1.00 86.25 84 PRO A N 1
ATOM 643 C CA . PRO A 1 84 ? -7.884 10.248 6.594 1.00 86.25 84 PRO A CA 1
ATOM 644 C C . PRO A 1 84 ? -8.018 9.869 8.073 1.00 86.25 84 PRO A C 1
ATOM 646 O O . PRO A 1 84 ? -8.697 10.540 8.846 1.00 86.25 84 PRO A O 1
ATOM 649 N N . GLY A 1 85 ? -7.306 8.827 8.489 1.00 88.25 85 GLY A N 1
ATOM 650 C CA . GLY A 1 85 ? -7.252 8.367 9.877 1.00 88.25 85 GLY A CA 1
ATOM 651 C C . GLY A 1 85 ? -6.088 7.409 10.106 1.00 88.25 85 GLY A C 1
ATOM 652 O O . GLY A 1 85 ? -5.242 7.239 9.234 1.00 88.25 85 GLY A O 1
ATOM 653 N N . LYS A 1 86 ? -6.017 6.789 11.283 1.00 88.12 86 LYS A N 1
ATOM 654 C CA . LYS A 1 86 ? -4.990 5.785 11.590 1.00 88.12 86 LYS A CA 1
ATOM 655 C C . LYS A 1 86 ? -5.307 4.467 10.899 1.00 88.12 86 LYS A C 1
ATOM 657 O O . LYS A 1 86 ? -6.447 4.004 10.949 1.00 88.12 86 LYS A O 1
ATOM 662 N N . LEU A 1 87 ? -4.287 3.842 10.321 1.00 86.31 87 LEU A N 1
ATOM 663 C CA . LEU A 1 87 ? -4.400 2.492 9.786 1.00 86.31 87 LEU A CA 1
ATOM 664 C C . LEU A 1 87 ? -4.510 1.466 10.923 1.00 86.31 87 LEU A C 1
ATOM 666 O O . LEU A 1 87 ? -3.668 1.388 11.823 1.00 86.31 87 LEU A O 1
ATOM 670 N N . TRP A 1 88 ? -5.544 0.643 10.846 1.00 86.44 88 TRP A N 1
ATOM 671 C CA . TRP A 1 88 ? -5.751 -0.511 11.700 1.00 86.44 88 TRP A CA 1
ATOM 672 C C . TRP A 1 88 ? -5.688 -1.782 10.860 1.00 86.44 88 TRP A C 1
ATOM 674 O O . TRP A 1 88 ? -6.408 -1.879 9.869 1.00 86.44 88 TRP A O 1
ATOM 684 N N . LEU A 1 89 ? -4.833 -2.730 11.254 1.00 84.62 89 LEU A N 1
ATOM 685 C CA . LEU A 1 89 ? -4.644 -4.007 10.567 1.00 84.62 89 LEU A CA 1
ATOM 686 C C . LEU A 1 89 ? -4.939 -5.176 11.508 1.00 84.62 89 LEU A C 1
ATOM 688 O O . LEU A 1 89 ? -4.497 -5.193 12.664 1.00 84.62 89 LEU A O 1
ATOM 692 N N . LYS A 1 90 ? -5.656 -6.167 10.984 1.00 83.19 90 LYS A N 1
ATOM 693 C CA . LYS A 1 90 ? -5.944 -7.439 11.642 1.00 83.19 90 LYS A CA 1
ATOM 694 C C . LYS A 1 90 ? -5.629 -8.582 10.676 1.00 83.19 90 LYS A C 1
ATOM 696 O O . LYS A 1 90 ? -6.100 -8.562 9.547 1.00 83.19 90 LYS A O 1
ATOM 701 N N . GLY A 1 91 ? -4.823 -9.545 11.114 1.00 78.19 91 GLY A N 1
ATOM 702 C CA . GLY A 1 91 ? -4.492 -10.750 10.345 1.00 78.19 91 GLY A CA 1
ATOM 703 C C . GLY A 1 91 ? -5.216 -12.007 10.849 1.00 78.19 91 GLY A C 1
ATOM 704 O O . GLY A 1 91 ? -5.947 -11.933 11.843 1.00 78.19 91 GLY A O 1
ATOM 705 N N . PRO A 1 92 ? -4.982 -13.177 10.223 1.00 72.50 92 PRO A N 1
ATOM 706 C CA . PRO A 1 92 ? -5.692 -14.424 10.531 1.00 72.50 92 PRO A CA 1
ATOM 707 C C . PRO A 1 92 ? -5.346 -14.988 11.914 1.00 72.50 92 PRO A C 1
ATOM 709 O O . PRO A 1 92 ? -6.182 -15.582 12.589 1.00 72.50 92 PRO A O 1
ATOM 712 N N . SER A 1 93 ? -4.104 -14.795 12.362 1.00 60.75 93 SER A N 1
ATOM 713 C CA . SER A 1 93 ? -3.521 -15.430 13.550 1.00 60.75 93 SER A CA 1
ATOM 714 C C . SER A 1 93 ? -3.633 -14.576 14.819 1.00 60.75 93 SER A C 1
ATOM 716 O O . SER A 1 93 ? -2.652 -14.365 15.527 1.00 60.75 93 SER A O 1
ATOM 718 N N . SER A 1 94 ? -4.827 -14.052 15.124 1.00 58.06 94 SER A N 1
ATOM 719 C CA . SER A 1 94 ? -5.081 -13.166 16.288 1.00 58.06 94 SER A CA 1
ATOM 720 C C . SER A 1 94 ? -4.205 -11.903 16.346 1.00 58.06 94 SER A C 1
ATOM 722 O O . SER A 1 94 ? -4.210 -11.173 17.338 1.00 58.06 94 SER A O 1
ATOM 724 N N . TYR A 1 95 ? -3.460 -11.621 15.278 1.00 64.06 95 TYR A N 1
ATOM 725 C CA . TYR A 1 95 ? -2.599 -10.463 15.185 1.00 64.06 95 TYR A CA 1
ATOM 726 C C . TYR A 1 95 ? -3.453 -9.218 14.948 1.00 64.06 95 TYR A C 1
ATOM 728 O O . TYR A 1 95 ? -4.136 -9.090 13.931 1.00 64.06 95 TYR A O 1
ATOM 736 N N . PHE A 1 96 ? -3.401 -8.296 15.902 1.00 68.19 96 PHE A N 1
ATOM 737 C CA . PHE A 1 96 ? -4.067 -7.003 15.862 1.00 68.19 96 PHE A CA 1
ATOM 738 C C . PHE A 1 96 ? -3.011 -5.932 16.078 1.00 68.19 96 PHE A C 1
ATOM 740 O O . PHE A 1 96 ? -2.316 -5.949 17.097 1.00 68.19 96 PHE A O 1
ATOM 747 N N . LYS A 1 97 ? -2.917 -4.956 15.171 1.00 73.44 97 LYS A N 1
ATOM 748 C CA . LYS A 1 97 ? -2.045 -3.804 15.400 1.00 73.44 97 LYS A CA 1
ATOM 749 C C . LYS A 1 97 ? -2.632 -2.518 14.839 1.00 73.44 97 LYS A C 1
ATOM 751 O O . LYS A 1 97 ?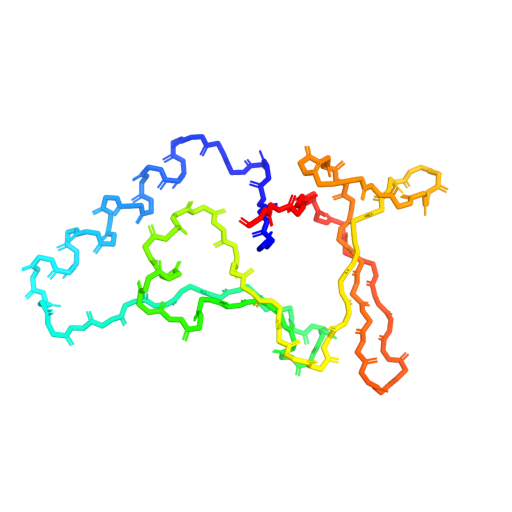 -3.210 -2.460 13.755 1.00 73.44 97 LYS A O 1
ATOM 756 N N . ARG A 1 98 ? -2.493 -1.456 15.631 1.00 70.31 98 ARG A N 1
ATOM 757 C CA . ARG A 1 98 ? -2.766 -0.081 15.214 1.00 70.31 98 ARG A CA 1
ATOM 758 C C . ARG A 1 98 ? -1.447 0.550 14.826 1.00 70.31 98 ARG A C 1
ATOM 760 O O . ARG A 1 98 ? -0.520 0.571 15.633 1.00 70.31 98 ARG A O 1
ATOM 767 N N . PHE A 1 99 ? -1.391 1.091 13.623 1.00 69.81 99 PHE A N 1
ATOM 768 C CA . PHE A 1 99 ? -0.232 1.823 13.154 1.00 69.81 99 PHE A CA 1
ATOM 769 C C . PHE A 1 99 ? -0.537 3.311 13.184 1.00 69.81 99 PHE A C 1
ATOM 771 O O . PHE A 1 99 ? -1.626 3.759 12.819 1.00 69.81 99 PHE A O 1
ATOM 778 N N . ASN A 1 100 ? 0.437 4.099 13.633 1.00 69.56 100 ASN A N 1
ATOM 779 C CA . ASN A 1 100 ? 0.325 5.553 13.655 1.00 69.56 100 ASN A CA 1
ATOM 780 C C . ASN A 1 100 ? 0.638 6.147 12.270 1.00 69.56 100 ASN A C 1
ATOM 782 O O . ASN A 1 100 ? 1.442 7.063 12.140 1.00 69.56 100 ASN A O 1
ATOM 786 N N . LEU A 1 101 ? 0.031 5.568 11.235 1.00 71.75 101 LEU A N 1
ATOM 787 C CA . LEU A 1 101 ? 0.131 5.999 9.848 1.00 71.75 101 LEU A CA 1
ATOM 788 C C . LEU A 1 101 ? -1.197 6.636 9.476 1.00 71.75 101 LEU A C 1
ATOM 790 O O . LEU A 1 101 ? -2.242 5.995 9.616 1.00 71.75 101 LEU A O 1
ATOM 794 N N . LYS A 1 102 ? -1.157 7.889 9.018 1.00 79.12 102 LYS A N 1
ATOM 795 C CA . LYS A 1 102 ? -2.333 8.510 8.415 1.00 79.12 102 LYS A CA 1
ATOM 796 C C . LYS A 1 102 ? -2.545 7.873 7.051 1.00 79.12 102 LYS A C 1
ATOM 798 O O . LYS A 1 102 ? -1.681 7.977 6.195 1.00 79.12 102 LYS A O 1
ATOM 803 N N . MET A 1 103 ? -3.682 7.220 6.864 1.00 82.69 103 MET A N 1
ATOM 804 C CA . MET A 1 103 ? -4.100 6.653 5.588 1.00 82.69 103 MET A CA 1
ATOM 805 C C . MET A 1 103 ? -5.576 6.939 5.336 1.00 82.69 103 MET A C 1
ATOM 807 O O . MET A 1 103 ? -6.325 7.264 6.256 1.00 82.69 103 MET A O 1
ATOM 811 N N . GLN A 1 104 ? -5.992 6.802 4.085 1.00 77.31 104 GLN A N 1
ATOM 812 C CA . GLN A 1 104 ? -7.388 6.820 3.665 1.00 77.31 104 GLN A CA 1
ATOM 813 C C . GLN A 1 104 ? -7.646 5.666 2.697 1.00 77.31 104 GLN A C 1
ATOM 815 O O . GLN A 1 104 ? -6.745 5.243 1.970 1.00 77.31 104 GLN A O 1
ATOM 820 N N . MET A 1 105 ? -8.879 5.164 2.675 1.00 79.56 105 MET A N 1
ATOM 821 C CA . MET A 1 105 ? -9.312 4.258 1.614 1.00 79.56 105 MET A CA 1
ATOM 822 C C . MET A 1 105 ? -9.796 5.070 0.422 1.00 79.56 105 MET A C 1
ATOM 824 O O . MET A 1 105 ? -10.575 6.007 0.585 1.00 79.56 105 MET A O 1
ATOM 828 N N . GLN A 1 106 ? -9.362 4.672 -0.764 1.00 76.25 106 GLN A N 1
ATOM 829 C CA . GLN A 1 106 ? -9.903 5.109 -2.048 1.00 76.25 106 GLN A CA 1
ATOM 830 C C . GLN A 1 106 ? -10.525 3.909 -2.762 1.00 76.25 106 GLN A C 1
ATOM 832 O O . GLN A 1 106 ? -10.207 2.768 -2.411 1.00 76.25 106 GLN A O 1
ATOM 837 N N . TYR A 1 107 ? -11.407 4.165 -3.730 1.00 66.81 107 TYR A N 1
ATOM 838 C CA . TYR A 1 107 ? -11.864 3.131 -4.661 1.00 66.81 107 TYR A CA 1
ATOM 839 C C . TYR A 1 107 ? -10.668 2.596 -5.452 1.00 66.81 107 TYR A C 1
ATOM 841 O O . TYR A 1 107 ? -9.897 3.433 -5.967 1.00 66.81 107 TYR A O 1
#

Sequence (107 aa):
MLYDPGKNSLWVRHCKEVTEGFLEKYPTVHIFQGYVLTESNGGGASADSVEDSRRYGTAGTLTADLEARIVDSNTGRFMGINQPGKLWLKGPSSYFKRFNLKMQMQY

Organism: NCBI:txid228776

Foldseek 3Di:
DKAAPVCDPVNLVVVLVVVVVVCVVVVPDADKAADADVLVVGWTAIAPDSVQRNPTRGNHHGDPFKDKFFAAPPPRDTDDAPDWHWIWMDGDPRDTDTDPGTIGHHD

Radius of gyration: 14.86 Å; Cα contacts (8 Å, |Δi|>4): 199; chains: 1; bounding box: 30×32×41 Å

pLDDT: mean 80.86, std 8.41, range [58.06, 95.94]